Protein AF-A0A7S4DZ65-F1 (afdb_monomer_lite)

pLDDT: mean 84.09, std 17.34, range [31.64, 97.5]

Organism: NCBI:txid91324

Foldseek 3Di:
DVLVVLCVVLVHDDDDDDQDPVNLVVCLVVAPNSDDDKDACLPVPGDIDHDPLRSNLSSCVVSVVCDDDPVSNVVSNVVVVCCCCPVVVVHPDDPDDDDDCVVVVCVVVPPPDD

Sequence (114 aa):
ETIRMMLEEAGVPYEFEVVGYQAWKKIKATTPLGKVPVLRNFDGKGNDLGQETAIIRFLGKDLGFAGKDPTEEALVDMLFTQLFCTLRNNGLTHDGEHYSSTALRDIETREGAP

Radius of gyration: 19.2 Å; chains: 1; bounding box: 34×56×42 Å

InterPro domains:
  IPR004045 Glutathione S-transferase, N-terminal [PF13409] (3-60)
  IPR004045 Glutathione S-transferase, N-terminal [PS50404] (1-67)
  IPR036249 Thioredoxin-like superfamily [SSF52833] (2-63)
  IPR050213 Glutathione S-transferase superfamily [PTHR11571] (1-83)

Secondary structure (DSSP, 8-state):
-HHHHHHHHTT---------HHHHHHHGGGSTTS-S-EETTTTSSS--EESHHHHHHHHHHHTT-S-SSHHHHHHHHHHHHHIIIIIITTT---SS----GGGGGGGGG-----

Structure (mmCIF, N/CA/C/O backbone):
data_AF-A0A7S4DZ65-F1
#
_entry.id   AF-A0A7S4DZ65-F1
#
loop_
_atom_site.group_PDB
_atom_site.id
_atom_site.type_symbol
_atom_site.label_atom_id
_atom_site.label_alt_id
_atom_site.label_comp_id
_atom_site.label_asym_id
_atom_site.label_entity_id
_atom_site.label_seq_id
_atom_site.pdbx_PDB_ins_code
_atom_site.Cartn_x
_atom_site.Cartn_y
_atom_site.Cartn_z
_atom_site.occupancy
_atom_site.B_iso_or_equiv
_atom_site.auth_seq_id
_atom_site.auth_comp_id
_atom_site.auth_asym_id
_atom_site.auth_atom_id
_atom_site.pdbx_PDB_model_num
ATOM 1 N N . GLU A 1 1 ? 6.126 -11.936 0.962 1.00 83.56 1 GLU A N 1
ATOM 2 C CA . GLU A 1 1 ? 6.075 -10.484 0.697 1.00 83.56 1 GLU A CA 1
ATOM 3 C C . GLU A 1 1 ? 4.621 -10.079 0.878 1.00 83.56 1 GLU A C 1
ATOM 5 O O . GLU A 1 1 ? 3.758 -10.864 0.494 1.00 83.56 1 GLU A O 1
ATOM 10 N N . THR A 1 2 ? 4.369 -8.998 1.622 1.00 91.62 2 THR A N 1
ATOM 11 C CA . THR A 1 2 ? 3.057 -8.724 2.239 1.00 91.62 2 THR A CA 1
ATOM 12 C C . THR A 1 2 ? 1.963 -8.486 1.204 1.00 91.62 2 THR A C 1
ATOM 14 O O . THR A 1 2 ? 0.864 -8.997 1.376 1.00 91.62 2 THR A O 1
ATOM 17 N N . ILE A 1 3 ? 2.279 -7.798 0.101 1.00 95.38 3 ILE A N 1
ATOM 18 C CA . ILE A 1 3 ? 1.334 -7.532 -0.993 1.00 95.38 3 ILE A CA 1
ATOM 19 C C . ILE A 1 3 ? 0.788 -8.850 -1.550 1.00 95.38 3 ILE A C 1
ATOM 21 O O . ILE A 1 3 ? -0.424 -9.037 -1.598 1.00 95.38 3 ILE A O 1
ATOM 25 N N . ARG A 1 4 ? 1.667 -9.803 -1.893 1.00 95.31 4 ARG A N 1
ATOM 26 C CA . ARG A 1 4 ? 1.225 -11.124 -2.365 1.00 95.31 4 ARG A CA 1
ATOM 27 C C . ARG A 1 4 ? 0.403 -11.875 -1.324 1.00 95.31 4 ARG A C 1
ATOM 29 O O . ARG A 1 4 ? -0.622 -12.430 -1.673 1.00 95.31 4 ARG A O 1
ATOM 36 N N . MET A 1 5 ? 0.811 -11.865 -0.054 1.00 95.38 5 MET A N 1
ATOM 37 C CA . MET A 1 5 ? 0.053 -12.541 1.011 1.00 95.38 5 MET A CA 1
ATOM 38 C C . MET A 1 5 ? -1.386 -12.018 1.120 1.00 95.38 5 MET A C 1
ATOM 40 O O . MET A 1 5 ? -2.299 -12.817 1.276 1.00 95.38 5 MET A O 1
ATOM 44 N N . MET A 1 6 ? -1.591 -10.703 0.987 1.00 96.62 6 MET A N 1
ATOM 45 C CA . MET A 1 6 ? -2.931 -10.106 0.992 1.00 96.62 6 MET A CA 1
ATOM 46 C C . MET A 1 6 ? -3.765 -10.558 -0.212 1.00 96.62 6 MET A C 1
ATOM 48 O O . MET A 1 6 ? -4.936 -10.883 -0.050 1.00 96.62 6 MET A O 1
ATOM 52 N N . LEU A 1 7 ? -3.169 -10.595 -1.407 1.00 96.94 7 LEU A N 1
ATOM 53 C CA . LEU A 1 7 ? -3.864 -11.022 -2.626 1.00 96.94 7 LEU A CA 1
ATOM 54 C C . LEU A 1 7 ? -4.253 -12.506 -2.572 1.00 96.94 7 LEU A C 1
ATOM 56 O O . LEU A 1 7 ? -5.381 -12.846 -2.915 1.00 96.94 7 LEU A O 1
ATOM 60 N N . GLU A 1 8 ? -3.354 -13.368 -2.091 1.00 97.50 8 GLU A N 1
ATOM 61 C CA . GLU A 1 8 ? -3.619 -14.802 -1.913 1.00 97.50 8 GLU A CA 1
ATOM 62 C C . GLU A 1 8 ? -4.723 -15.050 -0.873 1.00 97.50 8 GLU A C 1
ATOM 64 O O . GLU A 1 8 ? -5.643 -15.819 -1.136 1.00 97.50 8 GLU A O 1
ATOM 69 N N . GLU A 1 9 ? -4.673 -14.368 0.279 1.00 97.31 9 GLU A N 1
ATOM 70 C CA . GLU A 1 9 ? -5.696 -14.493 1.331 1.00 97.31 9 GLU A CA 1
ATOM 71 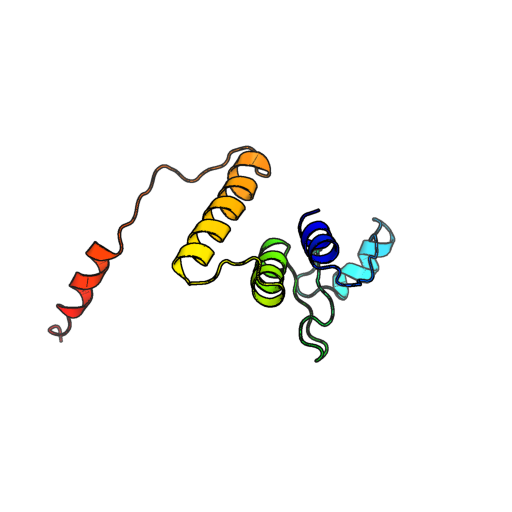C C . GLU A 1 9 ? -7.076 -14.038 0.842 1.00 97.31 9 GLU A C 1
ATOM 73 O O . GLU A 1 9 ? -8.089 -14.669 1.135 1.00 97.31 9 GLU A O 1
ATOM 78 N N . ALA A 1 10 ? -7.126 -12.970 0.044 1.00 97.19 10 ALA A N 1
ATOM 79 C CA . ALA A 1 10 ? -8.364 -12.494 -0.565 1.00 97.19 10 ALA A CA 1
ATOM 80 C C . ALA A 1 10 ? -8.819 -13.336 -1.775 1.00 97.19 10 ALA A C 1
ATOM 82 O O . ALA A 1 10 ? -9.886 -13.076 -2.332 1.00 97.19 10 ALA A O 1
ATOM 83 N N . GLY A 1 11 ? -8.023 -14.317 -2.218 1.00 97.00 11 GLY A N 1
A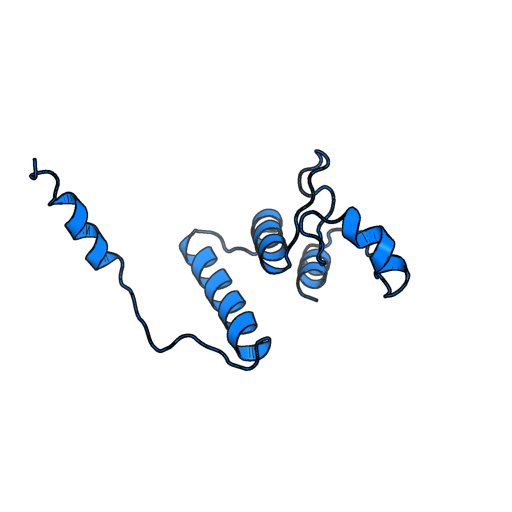TOM 84 C CA . GLY A 1 11 ? -8.298 -15.109 -3.419 1.00 97.00 11 GLY A CA 1
ATOM 85 C C . GLY A 1 11 ? -8.296 -14.288 -4.715 1.00 97.00 11 GLY A C 1
ATOM 86 O O . GLY A 1 11 ? -8.949 -14.672 -5.687 1.00 97.00 11 GLY A O 1
ATOM 87 N N . VAL A 1 12 ? -7.597 -13.148 -4.737 1.00 96.12 12 VAL A N 1
ATOM 88 C CA . VAL A 1 12 ? -7.530 -12.251 -5.895 1.00 96.12 12 VAL A CA 1
ATOM 89 C C . VAL A 1 12 ? -6.426 -12.726 -6.841 1.00 96.12 12 VAL A C 1
ATOM 91 O O . VAL A 1 12 ? -5.260 -12.761 -6.444 1.00 96.12 12 VAL A O 1
ATOM 94 N N . PRO A 1 13 ? -6.743 -13.067 -8.104 1.00 95.25 13 PRO A N 1
ATOM 95 C CA . PRO A 1 13 ? -5.726 -13.446 -9.074 1.00 95.25 13 PRO A CA 1
ATOM 96 C C . PRO A 1 13 ? -4.856 -12.241 -9.441 1.00 95.25 13 PRO A C 1
ATOM 98 O O . PRO A 1 13 ? -5.355 -11.134 -9.644 1.00 95.25 13 PRO A O 1
ATOM 101 N N . TYR A 1 14 ? -3.550 -12.465 -9.573 1.00 95.31 14 TYR A N 1
ATOM 102 C CA . TYR A 1 14 ? -2.593 -11.430 -9.952 1.00 95.31 14 TYR A CA 1
ATOM 103 C C . TYR A 1 14 ? -1.481 -11.994 -10.834 1.00 95.31 14 TYR A C 1
ATOM 105 O O . TYR A 1 14 ? -1.111 -13.165 -10.741 1.00 95.31 14 TYR A O 1
ATOM 113 N N . GLU A 1 15 ? -0.920 -11.133 -11.679 1.00 94.69 15 GLU A N 1
ATOM 114 C CA . GLU A 1 15 ? 0.313 -11.424 -12.402 1.00 94.69 15 GLU A CA 1
ATOM 115 C C . GLU A 1 15 ? 1.519 -10.997 -11.561 1.00 94.69 15 GLU A C 1
ATOM 117 O O . GLU A 1 15 ? 1.552 -9.903 -10.992 1.00 94.69 15 GLU A O 1
ATOM 122 N N . PHE A 1 16 ? 2.530 -11.863 -11.486 1.00 93.69 16 PHE A N 1
ATOM 123 C CA . PHE A 1 16 ? 3.746 -11.612 -10.720 1.00 93.69 16 PHE A CA 1
ATOM 124 C C . PHE A 1 16 ? 4.983 -11.693 -11.609 1.00 93.69 16 PHE A C 1
ATOM 126 O O . PHE A 1 16 ? 5.356 -12.764 -12.087 1.00 93.69 16 PHE A O 1
ATOM 133 N N . GLU A 1 17 ? 5.653 -10.557 -11.784 1.00 91.75 17 GLU A N 1
ATOM 134 C CA . GLU A 1 17 ? 6.909 -10.463 -12.521 1.00 91.75 17 GLU A CA 1
ATOM 135 C C . GLU A 1 17 ? 8.087 -10.265 -11.558 1.00 91.75 17 GLU A C 1
ATOM 137 O O . GLU A 1 17 ? 8.160 -9.284 -10.813 1.00 91.75 17 GLU A O 1
ATOM 142 N N . VAL A 1 18 ? 9.065 -11.174 -11.607 1.00 91.25 18 VAL A N 1
ATOM 143 C CA . VAL A 1 18 ? 10.339 -10.994 -10.901 1.00 91.25 18 VAL A CA 1
ATOM 144 C C . VAL A 1 18 ? 11.292 -10.185 -11.774 1.00 91.25 18 VAL A C 1
ATOM 146 O O . VAL A 1 18 ? 11.841 -10.679 -12.759 1.00 91.25 18 VAL A O 1
ATOM 149 N N . VAL A 1 19 ? 11.551 -8.943 -11.369 1.00 89.94 19 VAL A N 1
ATOM 150 C CA . VAL A 1 19 ? 12.472 -8.059 -12.087 1.00 89.94 19 VAL A CA 1
ATOM 151 C C . VAL A 1 19 ? 13.921 -8.358 -11.700 1.00 89.94 19 VAL A C 1
ATOM 153 O O . VAL A 1 19 ? 14.420 -7.923 -10.662 1.00 89.94 19 VAL A O 1
ATOM 156 N N . GLY A 1 20 ? 14.621 -9.097 -12.559 1.00 91.06 20 GLY A N 1
ATOM 157 C CA . GLY A 1 20 ? 16.052 -9.362 -12.405 1.00 91.06 20 GLY A CA 1
ATOM 158 C C . GLY A 1 20 ? 16.935 -8.130 -12.664 1.00 91.06 20 GLY A C 1
ATOM 159 O O . GLY A 1 20 ? 16.552 -7.191 -13.364 1.00 91.06 20 GLY A O 1
ATOM 160 N N . TYR A 1 21 ? 18.175 -8.162 -12.164 1.00 89.94 21 TYR A N 1
ATOM 161 C CA . TYR A 1 21 ? 19.129 -7.042 -12.253 1.00 89.94 21 TYR A CA 1
ATOM 162 C C . TYR A 1 21 ? 19.373 -6.535 -13.688 1.00 89.94 21 TYR A C 1
ATOM 164 O O . TYR A 1 21 ? 19.459 -5.329 -13.921 1.00 89.94 21 TYR A O 1
ATOM 172 N N . GLN A 1 22 ? 19.457 -7.440 -14.669 1.00 90.94 22 GLN A 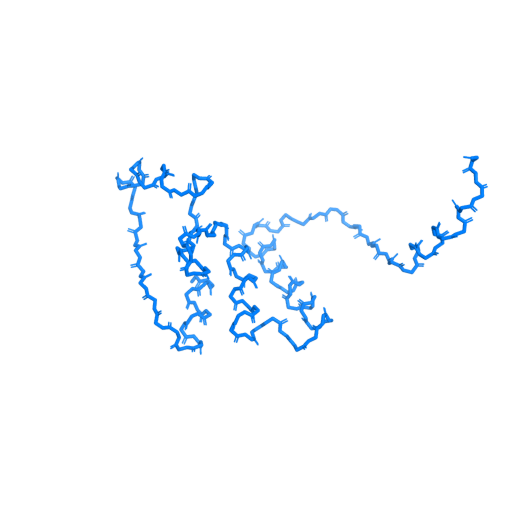N 1
ATOM 173 C CA . GLN A 1 22 ? 19.663 -7.071 -16.075 1.00 90.94 22 GLN A CA 1
ATOM 174 C C . GLN A 1 22 ? 18.443 -6.352 -16.674 1.00 90.94 22 GLN A C 1
ATOM 176 O O . GLN A 1 22 ? 18.601 -5.355 -17.382 1.00 90.94 22 GLN A O 1
ATOM 181 N N . ALA A 1 23 ? 17.234 -6.827 -16.361 1.00 90.88 23 ALA A N 1
ATOM 182 C CA . ALA A 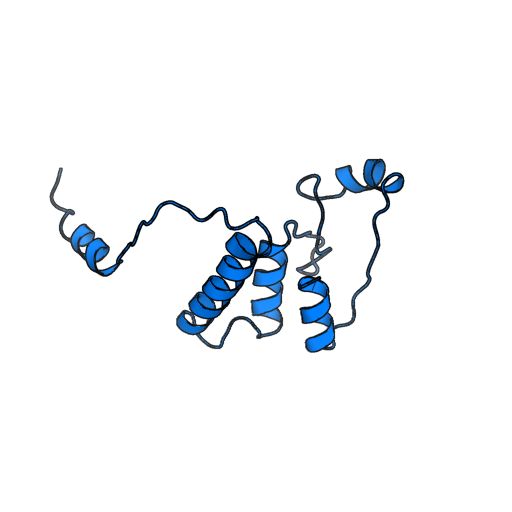1 23 ? 15.982 -6.241 -16.836 1.00 90.88 23 ALA A CA 1
ATOM 183 C C . ALA A 1 23 ? 15.680 -4.892 -16.159 1.00 90.88 23 ALA A C 1
ATOM 185 O O . ALA A 1 23 ? 15.096 -4.001 -16.781 1.00 90.88 23 ALA A O 1
ATOM 186 N N . TRP A 1 24 ? 16.157 -4.695 -14.922 1.00 92.88 24 TRP A N 1
ATOM 187 C CA . TRP A 1 24 ? 15.889 -3.498 -14.123 1.00 92.88 24 TRP A CA 1
ATOM 188 C C . TRP A 1 24 ? 16.249 -2.189 -14.828 1.00 92.88 24 TRP A C 1
ATOM 190 O O . TRP A 1 24 ? 15.491 -1.225 -14.745 1.00 92.88 24 TRP A O 1
ATOM 200 N N . LYS A 1 25 ? 17.358 -2.142 -15.581 1.00 92.25 25 LYS A N 1
ATOM 201 C CA . LYS A 1 25 ? 17.760 -0.926 -16.316 1.00 92.25 25 LYS A CA 1
ATOM 202 C C . LYS A 1 25 ? 16.672 -0.428 -17.271 1.00 92.25 25 LYS A C 1
ATOM 204 O O . LYS A 1 25 ? 16.507 0.780 -17.404 1.00 92.25 25 LYS A O 1
ATOM 209 N N . LYS A 1 26 ? 15.943 -1.344 -17.915 1.00 92.25 26 LYS A N 1
ATOM 210 C CA . LYS A 1 26 ? 14.838 -1.012 -18.824 1.00 92.25 26 LYS A CA 1
ATOM 211 C C . LYS A 1 26 ? 13.566 -0.682 -18.044 1.00 92.25 26 LYS A C 1
ATOM 213 O O . LYS A 1 26 ? 12.915 0.317 -18.322 1.00 92.25 26 LYS A O 1
ATOM 218 N N . ILE A 1 27 ? 13.252 -1.490 -17.033 1.00 93.19 27 ILE A N 1
ATOM 219 C CA . ILE A 1 27 ? 11.999 -1.384 -16.274 1.00 93.19 27 ILE A CA 1
ATOM 220 C C . ILE A 1 27 ? 11.966 -0.135 -15.392 1.00 93.19 27 ILE A C 1
ATOM 222 O O . ILE A 1 27 ? 10.911 0.475 -15.261 1.00 93.19 27 ILE A O 1
ATOM 226 N N . LYS A 1 28 ? 13.100 0.309 -14.842 1.00 94.50 28 LYS A N 1
ATOM 227 C CA . LYS A 1 28 ? 13.174 1.474 -13.949 1.00 94.50 28 LYS A CA 1
ATOM 228 C C . LYS A 1 28 ? 12.484 2.714 -14.522 1.00 94.50 28 LYS A C 1
ATOM 230 O O . LYS A 1 28 ? 11.749 3.378 -13.796 1.00 94.50 28 LYS A O 1
ATOM 235 N N . ALA A 1 29 ? 12.685 3.000 -15.810 1.00 94.38 29 ALA A N 1
ATOM 236 C CA . ALA A 1 29 ? 12.079 4.151 -16.484 1.00 94.38 29 ALA A CA 1
ATOM 237 C C . ALA A 1 29 ? 10.547 4.052 -16.602 1.00 94.38 29 ALA A C 1
ATOM 239 O O . ALA A 1 29 ? 9.880 5.066 -16.751 1.00 94.38 29 ALA A O 1
ATOM 240 N N . THR A 1 30 ? 9.995 2.841 -16.509 1.00 93.31 30 THR A N 1
ATOM 241 C CA . THR A 1 30 ? 8.547 2.584 -16.538 1.00 93.31 30 THR A CA 1
ATOM 242 C C . THR A 1 30 ? 7.897 2.663 -15.158 1.00 93.31 30 THR A C 1
ATOM 244 O O . THR A 1 30 ? 6.684 2.537 -15.055 1.00 93.31 30 THR A O 1
ATOM 247 N N . THR A 1 31 ? 8.679 2.783 -14.080 1.00 95.31 31 THR A N 1
ATOM 248 C CA . THR A 1 31 ? 8.137 2.826 -12.713 1.00 95.31 31 THR A CA 1
ATOM 249 C C . THR A 1 31 ? 7.880 4.273 -12.284 1.00 95.31 31 THR A C 1
ATOM 251 O O . THR A 1 31 ? 8.730 5.121 -12.566 1.00 95.31 31 THR A O 1
ATOM 254 N N . PRO A 1 32 ? 6.794 4.568 -11.542 1.00 94.88 32 PRO A N 1
ATOM 255 C CA . PRO A 1 32 ? 6.423 5.944 -11.188 1.00 94.88 32 PRO A CA 1
ATOM 256 C C . PRO A 1 32 ? 7.526 6.731 -10.473 1.00 94.88 32 PRO A C 1
ATOM 258 O O . PRO A 1 32 ? 7.705 7.921 -10.707 1.00 94.88 32 PRO A O 1
ATOM 261 N N . LEU A 1 33 ? 8.285 6.055 -9.604 1.00 95.12 33 LEU A N 1
ATOM 262 C CA . LEU A 1 33 ? 9.316 6.669 -8.760 1.00 95.12 33 LEU A CA 1
ATOM 263 C C . LEU A 1 33 ? 10.716 6.085 -8.997 1.00 95.12 33 LEU A C 1
ATOM 265 O O . LEU A 1 33 ? 11.604 6.236 -8.160 1.00 95.12 33 LEU A O 1
ATOM 269 N N . GLY A 1 34 ? 10.938 5.377 -10.110 1.00 94.69 34 GLY A N 1
ATOM 270 C CA . GLY A 1 34 ? 12.231 4.736 -10.383 1.00 94.69 34 GLY A CA 1
ATOM 271 C C . GLY A 1 34 ? 12.591 3.626 -9.383 1.00 94.69 34 GLY A C 1
ATOM 272 O O . GLY A 1 34 ? 13.782 3.396 -9.131 1.00 94.69 34 GLY A O 1
ATOM 273 N N . LYS A 1 35 ? 11.582 2.997 -8.765 1.00 94.00 35 LYS A N 1
ATOM 274 C CA . LYS A 1 35 ? 11.680 2.020 -7.668 1.00 94.00 35 LYS A CA 1
ATOM 275 C C . LYS A 1 35 ? 10.616 0.928 -7.825 1.00 94.00 35 LYS A C 1
ATOM 277 O O . LYS A 1 35 ? 9.587 1.149 -8.452 1.00 94.00 35 LYS A O 1
ATOM 282 N N . VAL A 1 36 ? 10.880 -0.224 -7.217 1.00 93.38 36 VAL A N 1
ATOM 283 C CA . VAL A 1 36 ? 9.941 -1.342 -7.018 1.00 93.38 36 VAL A CA 1
ATOM 284 C C . VAL A 1 36 ? 9.760 -1.577 -5.510 1.00 93.38 36 VAL A C 1
ATOM 286 O O . VAL A 1 36 ? 10.680 -1.229 -4.761 1.00 93.38 36 VAL A O 1
ATOM 289 N N . PRO A 1 37 ? 8.626 -2.145 -5.047 1.00 94.69 37 PRO A N 1
ATOM 290 C CA . PRO A 1 37 ? 7.506 -2.693 -5.831 1.00 94.69 37 PRO A CA 1
ATOM 291 C C . PRO A 1 37 ? 6.586 -1.628 -6.461 1.00 94.69 37 PRO A C 1
ATOM 293 O O . PRO A 1 37 ? 6.600 -0.463 -6.055 1.00 94.69 37 PRO A O 1
ATOM 296 N N . VAL A 1 38 ? 5.814 -2.051 -7.473 1.00 96.50 38 VAL A N 1
ATOM 297 C CA . VAL A 1 38 ? 4.784 -1.260 -8.173 1.00 96.50 38 VAL A CA 1
ATOM 298 C C . VAL A 1 38 ? 3.552 -2.136 -8.405 1.00 96.50 38 VAL A C 1
ATOM 300 O O . VAL A 1 38 ? 3.682 -3.220 -8.969 1.00 96.50 38 VAL A O 1
ATOM 303 N N . LEU A 1 39 ? 2.373 -1.650 -8.017 1.00 96.69 39 LEU A N 1
ATOM 304 C CA . LEU A 1 39 ? 1.079 -2.200 -8.415 1.00 96.69 39 LEU A CA 1
ATOM 305 C C . LEU A 1 39 ? 0.635 -1.506 -9.706 1.00 96.69 39 LEU A C 1
ATOM 307 O O . LEU A 1 39 ? 0.451 -0.286 -9.729 1.00 96.69 39 LEU A O 1
ATOM 311 N N . ARG A 1 40 ? 0.517 -2.276 -10.789 1.00 96.06 40 ARG A N 1
ATOM 312 C CA . ARG A 1 40 ? 0.172 -1.750 -12.113 1.00 96.06 40 ARG A CA 1
ATOM 313 C C . ARG A 1 40 ? -1.330 -1.551 -12.254 1.00 96.06 40 ARG A C 1
ATOM 315 O O . ARG A 1 40 ? -2.088 -2.407 -11.809 1.00 96.06 40 ARG A O 1
ATOM 322 N N . ASN A 1 41 ? -1.732 -0.471 -12.923 1.00 94.50 41 ASN A N 1
ATOM 323 C CA . ASN A 1 41 ? -3.128 -0.193 -13.271 1.00 94.50 41 ASN A CA 1
ATOM 324 C C . ASN A 1 41 ? -4.103 -0.357 -12.083 1.00 94.50 41 ASN A C 1
ATOM 326 O O . ASN A 1 41 ? -5.151 -0.990 -12.212 1.00 94.50 41 ASN A O 1
ATOM 330 N N . PHE A 1 42 ? -3.742 0.178 -10.911 1.00 94.31 42 PHE A N 1
ATOM 331 C CA . PHE A 1 42 ? -4.451 -0.101 -9.653 1.00 94.31 42 PHE A CA 1
ATOM 332 C C . PHE A 1 42 ? -5.899 0.421 -9.633 1.00 94.31 42 PHE A C 1
ATOM 334 O O . PHE A 1 42 ? -6.699 -0.018 -8.816 1.00 94.31 42 PHE A O 1
ATOM 341 N N . ASP A 1 43 ? -6.236 1.357 -10.523 1.00 92.88 43 ASP A N 1
ATOM 342 C CA . ASP A 1 43 ? -7.557 1.979 -10.639 1.00 92.88 43 ASP A CA 1
ATOM 343 C C . ASP A 1 43 ? -8.301 1.621 -11.938 1.00 92.88 43 ASP A C 1
ATOM 345 O O . ASP A 1 43 ? -9.367 2.176 -12.219 1.00 92.88 43 ASP A O 1
ATOM 349 N N . GLY A 1 44 ? -7.734 0.735 -12.763 1.00 92.88 44 GLY A N 1
ATOM 350 C CA . GLY A 1 44 ? -8.279 0.376 -14.072 1.00 92.88 44 GLY A CA 1
ATOM 351 C C . GLY A 1 44 ? -8.162 1.468 -15.148 1.00 92.88 44 GLY A C 1
ATOM 352 O O . GLY A 1 44 ? -8.694 1.285 -16.243 1.00 92.88 44 GLY A O 1
ATOM 353 N N . LYS A 1 45 ? -7.490 2.596 -14.873 1.00 94.94 45 LYS A N 1
ATOM 354 C CA . LYS A 1 45 ? -7.367 3.759 -15.778 1.00 94.94 45 LYS A CA 1
ATOM 355 C C . LYS A 1 45 ? -5.946 3.980 -16.299 1.00 94.94 45 LYS A C 1
ATOM 357 O O . LYS A 1 45 ? -5.668 5.004 -16.919 1.00 94.94 45 LYS A O 1
ATOM 362 N N . GLY A 1 46 ? -5.054 3.023 -16.070 1.00 92.44 46 GLY A N 1
ATOM 363 C CA . GLY A 1 46 ? -3.652 3.065 -16.472 1.00 92.44 46 GLY A CA 1
ATOM 364 C C . GLY A 1 46 ? -2.735 3.756 -15.464 1.00 92.44 46 GLY A C 1
ATOM 365 O O . GLY A 1 46 ? -1.592 4.047 -15.812 1.00 92.44 46 GLY A O 1
ATOM 366 N N . ASN A 1 47 ? -3.203 4.029 -14.240 1.00 94.62 47 ASN A N 1
ATOM 367 C CA . ASN A 1 47 ? -2.358 4.605 -13.199 1.00 94.62 47 ASN A CA 1
ATOM 368 C C . ASN A 1 47 ? -1.641 3.512 -12.403 1.00 94.62 47 ASN A C 1
ATOM 370 O O . ASN A 1 47 ? -2.230 2.499 -12.029 1.00 94.62 47 ASN A O 1
ATOM 374 N N . ASP A 1 48 ? -0.370 3.755 -12.095 1.00 96.75 48 ASP A N 1
ATOM 375 C CA . ASP A 1 48 ? 0.479 2.831 -11.348 1.00 96.75 48 ASP A CA 1
ATOM 376 C C . ASP A 1 48 ? 0.775 3.373 -9.949 1.00 96.75 48 ASP A C 1
ATOM 378 O O . ASP A 1 48 ? 1.096 4.553 -9.778 1.00 96.75 48 ASP A O 1
ATOM 382 N N . LEU A 1 49 ? 0.737 2.495 -8.948 1.00 97.12 49 LEU A N 1
ATOM 383 C CA . LEU A 1 49 ? 1.025 2.831 -7.557 1.00 97.12 49 LEU A CA 1
ATOM 384 C C . LEU A 1 49 ? 2.372 2.235 -7.145 1.00 97.12 49 LEU A C 1
ATOM 386 O O . LEU A 1 49 ? 2.556 1.021 -7.145 1.00 97.12 49 LEU A O 1
ATOM 390 N N . GLY A 1 50 ? 3.333 3.092 -6.806 1.00 96.06 50 GLY A N 1
ATOM 391 C CA . GLY A 1 50 ? 4.627 2.677 -6.260 1.00 96.06 50 GLY A CA 1
ATOM 392 C C . GLY A 1 50 ? 4.652 2.686 -4.731 1.00 96.06 50 GLY A C 1
ATOM 393 O O . GLY A 1 50 ? 3.762 3.244 -4.098 1.00 96.06 50 GLY A O 1
ATOM 394 N N . GLN A 1 51 ? 5.746 2.165 -4.168 1.00 93.50 51 GLN A N 1
ATOM 395 C CA . GLN A 1 51 ? 6.016 2.036 -2.726 1.00 93.50 51 GLN A CA 1
ATOM 396 C C . GLN A 1 51 ? 5.178 0.967 -2.029 1.00 93.50 51 GLN A C 1
ATOM 398 O O . GLN A 1 51 ? 3.953 0.993 -2.023 1.00 93.50 51 GLN A O 1
ATOM 403 N N . GLU A 1 52 ? 5.873 0.052 -1.360 1.00 92.88 52 GLU A N 1
ATOM 404 C CA . GLU A 1 52 ? 5.264 -1.107 -0.709 1.00 92.88 52 GLU A CA 1
ATOM 405 C C . GLU A 1 52 ? 4.181 -0.721 0.306 1.00 92.88 52 GLU A C 1
ATOM 407 O O . GLU A 1 52 ? 3.080 -1.260 0.269 1.00 92.88 52 GLU A O 1
ATOM 412 N N . THR A 1 53 ? 4.462 0.246 1.180 1.00 93.00 53 THR A N 1
ATOM 413 C CA . THR A 1 53 ? 3.528 0.668 2.233 1.00 93.00 53 THR A CA 1
ATOM 414 C C . THR A 1 53 ? 2.266 1.322 1.668 1.00 93.00 53 THR A C 1
ATOM 416 O O . THR A 1 53 ? 1.175 1.087 2.183 1.00 93.00 53 THR A O 1
ATOM 419 N N . ALA A 1 54 ? 2.385 2.093 0.582 1.00 95.38 54 ALA A N 1
ATOM 420 C CA . ALA A 1 54 ? 1.242 2.705 -0.091 1.00 95.38 54 ALA A CA 1
ATOM 421 C C . ALA A 1 54 ? 0.351 1.647 -0.755 1.00 95.38 54 ALA A C 1
ATOM 423 O O . ALA A 1 54 ? -0.870 1.693 -0.605 1.00 95.38 54 ALA A O 1
ATOM 424 N N . ILE A 1 55 ? 0.961 0.662 -1.422 1.00 96.94 55 ILE A N 1
ATOM 425 C CA . ILE A 1 55 ? 0.242 -0.459 -2.038 1.00 96.94 55 ILE A CA 1
ATOM 426 C C . ILE A 1 55 ? -0.492 -1.282 -0.973 1.00 96.94 55 ILE A C 1
ATOM 428 O O . ILE A 1 55 ? -1.670 -1.582 -1.142 1.00 96.94 55 ILE A O 1
ATOM 432 N N . ILE A 1 56 ? 0.165 -1.601 0.146 1.00 95.81 56 ILE A N 1
ATOM 433 C CA . ILE A 1 56 ? -0.441 -2.363 1.250 1.00 95.81 56 ILE A CA 1
ATOM 434 C C . ILE A 1 56 ? -1.639 -1.620 1.841 1.00 95.81 56 ILE A C 1
ATOM 436 O O . ILE A 1 56 ? -2.681 -2.229 2.050 1.00 95.81 56 ILE A O 1
ATOM 440 N N . ARG A 1 57 ? -1.538 -0.305 2.071 1.00 95.31 57 ARG A N 1
ATOM 441 C CA . ARG A 1 57 ? -2.677 0.483 2.572 1.00 95.31 57 ARG A CA 1
ATOM 442 C C . ARG A 1 57 ? -3.833 0.526 1.577 1.00 95.31 57 ARG A C 1
ATOM 444 O O . ARG A 1 57 ? -4.983 0.404 1.988 1.00 95.31 57 ARG A O 1
ATOM 451 N N . PHE A 1 58 ? -3.537 0.684 0.287 1.00 96.69 58 PHE A N 1
ATOM 452 C CA . PHE A 1 58 ? -4.551 0.657 -0.767 1.00 96.69 58 PHE A CA 1
ATOM 453 C C . PHE A 1 58 ? -5.287 -0.690 -0.797 1.00 96.69 58 PHE A C 1
ATOM 455 O O . PHE A 1 58 ? -6.505 -0.720 -0.638 1.00 96.69 58 PHE A O 1
ATOM 462 N N . LEU A 1 59 ? -4.546 -1.799 -0.893 1.00 96.88 59 LEU A N 1
ATOM 463 C CA . LEU A 1 59 ? -5.119 -3.147 -0.894 1.00 96.88 59 LEU A CA 1
ATOM 464 C C . LEU A 1 59 ? -5.822 -3.475 0.422 1.00 96.88 59 LEU A C 1
ATOM 466 O O . LEU A 1 59 ? -6.832 -4.161 0.420 1.00 96.88 59 LEU A O 1
ATOM 470 N N . GLY A 1 60 ? -5.329 -2.973 1.553 1.00 96.56 60 GLY A N 1
ATOM 471 C CA . GLY A 1 60 ? -5.974 -3.179 2.845 1.00 96.56 60 GLY A CA 1
ATOM 472 C C . GLY A 1 60 ? -7.393 -2.622 2.858 1.00 96.56 60 GLY A C 1
ATOM 473 O O . GLY A 1 60 ? -8.299 -3.268 3.373 1.00 96.56 60 GLY A O 1
ATOM 474 N N . LYS A 1 61 ? -7.608 -1.453 2.249 1.00 95.69 61 LYS A N 1
ATOM 475 C CA . LYS A 1 61 ? -8.948 -0.869 2.117 1.00 95.69 61 LYS A CA 1
ATOM 476 C C . LYS A 1 61 ? -9.796 -1.623 1.105 1.00 95.69 61 LYS A C 1
ATOM 478 O O . LYS A 1 61 ? -10.932 -1.962 1.413 1.00 95.69 61 LYS A O 1
ATOM 483 N N . ASP A 1 62 ? -9.232 -1.896 -0.066 1.00 95.44 62 ASP A N 1
ATOM 484 C CA . ASP A 1 62 ? -9.952 -2.517 -1.181 1.00 95.44 62 ASP A CA 1
ATOM 485 C C . ASP A 1 62 ? -10.394 -3.959 -0.869 1.00 95.44 62 ASP A C 1
ATOM 487 O O . ASP A 1 62 ? -11.501 -4.367 -1.205 1.00 95.44 62 ASP A O 1
ATOM 491 N N . LEU A 1 63 ? -9.563 -4.707 -0.135 1.00 96.19 63 LEU A N 1
ATOM 492 C CA . LEU A 1 63 ? -9.807 -6.103 0.247 1.00 96.19 63 LEU A CA 1
ATOM 493 C C . LEU A 1 63 ? -10.467 -6.257 1.629 1.00 96.19 63 LEU A C 1
ATOM 495 O O . LEU A 1 63 ? -10.732 -7.376 2.060 1.00 96.19 63 LEU A O 1
ATOM 499 N N . GLY A 1 64 ? -10.725 -5.158 2.349 1.00 95.81 64 GLY A N 1
ATOM 500 C CA . GLY A 1 64 ? -11.374 -5.196 3.667 1.00 95.81 64 GLY A CA 1
ATOM 501 C C . GLY A 1 64 ? -10.477 -5.634 4.836 1.00 95.81 64 GLY A C 1
ATOM 502 O O . GLY A 1 64 ? -10.980 -6.037 5.882 1.00 95.81 64 GLY A O 1
ATOM 503 N N . PHE A 1 65 ? -9.153 -5.535 4.699 1.00 96.25 65 PHE A N 1
ATOM 504 C CA . PHE A 1 65 ? -8.174 -5.826 5.758 1.00 96.25 65 PHE A CA 1
ATOM 505 C C . PHE A 1 65 ? -7.765 -4.605 6.595 1.00 96.25 65 PHE A C 1
ATOM 507 O O . PHE A 1 65 ? -7.003 -4.737 7.550 1.00 96.25 65 PHE A O 1
ATOM 514 N N . ALA A 1 66 ? -8.259 -3.413 6.260 1.00 95.50 66 ALA A N 1
ATOM 515 C CA . ALA A 1 66 ? -7.944 -2.166 6.954 1.00 95.50 66 ALA A CA 1
ATOM 516 C C . ALA A 1 66 ? -8.783 -1.923 8.224 1.00 95.50 66 ALA A C 1
ATOM 518 O O . ALA A 1 66 ? -8.726 -0.833 8.769 1.00 95.50 66 ALA A O 1
ATOM 519 N N . GLY A 1 67 ? -9.558 -2.898 8.709 1.00 94.56 67 GLY A N 1
ATOM 520 C CA . GLY A 1 67 ? -10.489 -2.689 9.824 1.00 94.56 67 GLY A CA 1
ATOM 521 C C . GLY A 1 67 ? -11.817 -2.064 9.386 1.00 94.56 67 GLY A C 1
ATOM 522 O O . GLY A 1 67 ? -11.969 -1.597 8.256 1.00 94.56 67 GLY A O 1
ATOM 523 N N . LYS A 1 68 ? -12.818 -2.107 10.270 1.00 95.38 68 LYS A N 1
ATOM 524 C CA . LYS A 1 68 ? -14.202 -1.719 9.932 1.00 95.38 68 LYS A CA 1
ATOM 525 C C . LYS A 1 68 ? -14.491 -0.225 10.089 1.00 95.38 68 LYS A C 1
ATOM 527 O O . LYS A 1 68 ? -15.503 0.264 9.593 1.00 95.38 68 LYS A O 1
ATOM 532 N N . ASP A 1 69 ? -13.647 0.477 10.835 1.00 95.25 69 ASP A N 1
ATOM 533 C CA . ASP A 1 69 ? -13.823 1.878 11.196 1.00 95.25 69 ASP A CA 1
ATOM 534 C C . ASP A 1 69 ? -12.459 2.590 11.300 1.00 95.25 69 ASP A C 1
ATOM 536 O O . ASP A 1 69 ? -11.418 1.926 11.332 1.00 95.25 69 ASP A O 1
ATOM 540 N N . PRO A 1 70 ? -12.428 3.937 11.360 1.00 94.81 70 PRO A N 1
ATOM 541 C CA . PRO A 1 70 ? -11.172 4.688 11.395 1.00 94.81 70 PRO A CA 1
ATOM 542 C C . PRO A 1 70 ? -10.266 4.360 12.591 1.00 94.81 70 PRO A C 1
ATOM 544 O O . PRO A 1 70 ? -9.059 4.584 12.525 1.00 94.81 70 PRO A O 1
ATOM 547 N N . THR A 1 71 ? -10.834 3.859 13.694 1.00 95.50 71 THR A N 1
ATOM 548 C CA . THR A 1 71 ? -10.062 3.486 14.885 1.00 95.50 71 THR A CA 1
ATOM 549 C C . THR A 1 71 ? -9.365 2.151 14.654 1.00 95.50 71 THR A C 1
ATOM 551 O O . THR A 1 71 ? -8.169 2.037 14.913 1.00 95.50 71 THR A O 1
ATOM 554 N N . GLU A 1 72 ? -10.074 1.157 14.117 1.00 96.69 72 GLU A N 1
ATOM 555 C CA . GLU A 1 72 ? -9.466 -0.116 13.719 1.00 96.69 72 GLU A CA 1
ATOM 556 C C . GLU A 1 72 ? -8.424 0.069 12.607 1.00 96.69 72 GLU A C 1
ATOM 558 O O . GLU A 1 72 ? -7.351 -0.525 12.695 1.00 96.69 72 GLU A O 1
ATOM 563 N N . GLU A 1 73 ? -8.671 0.950 11.632 1.00 96.00 73 GLU A N 1
ATOM 564 C CA . GLU A 1 73 ? -7.689 1.293 10.592 1.00 96.00 73 GLU A CA 1
ATOM 565 C C . GLU A 1 73 ? -6.395 1.847 11.187 1.00 96.00 73 GLU A C 1
ATOM 567 O O . GLU A 1 73 ? -5.303 1.394 10.835 1.00 96.00 73 GLU A O 1
ATOM 572 N N . ALA A 1 74 ? -6.504 2.772 12.143 1.00 94.81 74 ALA A N 1
ATOM 573 C CA . ALA A 1 74 ? -5.343 3.316 12.836 1.00 94.81 74 ALA A CA 1
ATOM 574 C C . ALA A 1 74 ? -4.579 2.240 13.630 1.00 94.81 74 ALA A C 1
ATOM 576 O O . ALA A 1 74 ? -3.348 2.254 13.654 1.00 94.81 74 ALA A O 1
ATOM 577 N N . LEU A 1 75 ? -5.280 1.288 14.257 1.00 95.81 75 LEU A N 1
ATOM 578 C CA . LEU A 1 75 ? -4.650 0.183 14.988 1.00 95.81 75 LEU A CA 1
ATOM 579 C C . LEU A 1 75 ? -3.920 -0.790 14.051 1.00 95.81 75 LEU A C 1
ATOM 581 O O . LEU A 1 75 ? -2.799 -1.203 14.357 1.00 95.81 75 LEU A O 1
ATOM 585 N N . VAL A 1 76 ? -4.517 -1.128 12.905 1.00 95.00 76 VAL A N 1
ATOM 586 C CA . VAL A 1 76 ? -3.871 -1.956 11.873 1.00 95.00 76 VAL A CA 1
ATOM 587 C C . VAL A 1 76 ? -2.619 -1.257 11.342 1.00 95.00 76 VAL A C 1
ATOM 589 O O . VAL A 1 76 ? -1.551 -1.870 11.271 1.00 95.00 76 VAL A O 1
ATOM 592 N N . ASP A 1 77 ? -2.715 0.036 11.034 1.00 93.38 77 ASP A N 1
ATOM 593 C CA . ASP A 1 77 ? -1.591 0.817 10.520 1.00 93.38 77 ASP A CA 1
ATOM 594 C C . ASP A 1 77 ? -0.465 0.987 11.553 1.00 93.38 77 ASP A C 1
ATOM 596 O O . ASP A 1 77 ? 0.717 0.904 11.206 1.00 93.38 77 ASP A O 1
ATOM 600 N N . MET A 1 78 ? -0.809 1.141 12.834 1.00 92.56 78 MET A N 1
ATOM 601 C CA . MET A 1 78 ? 0.153 1.159 13.938 1.00 92.56 78 MET A CA 1
ATOM 602 C C . MET A 1 78 ? 0.936 -0.158 14.015 1.00 92.56 78 MET A C 1
ATOM 604 O O . MET A 1 78 ? 2.167 -0.137 14.070 1.00 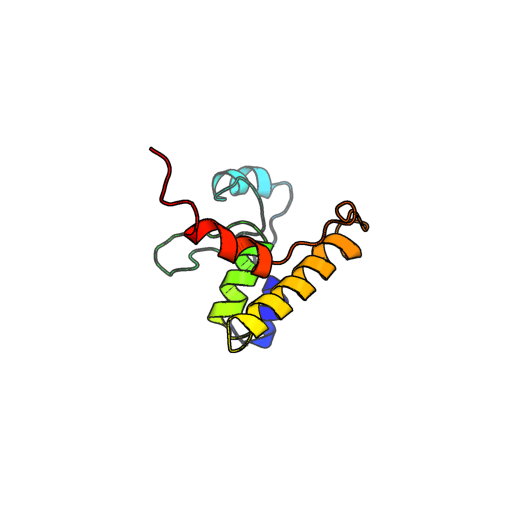92.56 78 MET A O 1
ATOM 608 N N . LEU A 1 79 ? 0.250 -1.307 13.975 1.00 91.12 79 LEU A N 1
ATOM 609 C CA . LEU A 1 79 ? 0.896 -2.626 14.008 1.00 91.12 79 LEU A CA 1
ATOM 610 C C . LEU A 1 79 ? 1.781 -2.860 12.779 1.00 91.12 79 LEU A C 1
ATOM 612 O O . LEU A 1 79 ? 2.908 -3.346 12.905 1.00 91.12 79 LEU A O 1
ATOM 616 N N . PHE A 1 80 ? 1.300 -2.481 11.595 1.00 89.56 80 PHE A N 1
ATOM 617 C CA . PHE A 1 80 ? 2.069 -2.584 10.361 1.00 89.56 80 PHE A CA 1
ATOM 618 C C . PHE A 1 80 ? 3.325 -1.700 10.394 1.00 89.56 80 PHE A C 1
ATOM 620 O O . PHE A 1 80 ? 4.419 -2.155 10.050 1.00 89.56 80 PHE A O 1
ATOM 627 N N . THR A 1 81 ? 3.195 -0.459 10.866 1.00 88.06 81 THR A N 1
ATOM 628 C CA . THR A 1 81 ? 4.318 0.479 10.993 1.00 88.06 81 THR A CA 1
ATOM 629 C C . THR A 1 81 ? 5.335 -0.020 12.017 1.00 88.06 81 THR A C 1
ATOM 631 O O . THR A 1 81 ? 6.533 0.025 11.751 1.00 88.06 81 THR A O 1
ATOM 634 N N . GLN A 1 82 ? 4.884 -0.584 13.141 1.00 85.62 82 GLN A N 1
ATOM 635 C CA . GLN A 1 82 ? 5.763 -1.199 14.137 1.00 85.62 82 GLN A CA 1
ATOM 636 C C . GLN A 1 82 ? 6.555 -2.379 13.554 1.00 85.62 82 GLN A C 1
ATOM 638 O O . GLN A 1 82 ? 7.774 -2.453 13.720 1.00 85.62 82 GLN A O 1
ATOM 643 N N . LEU A 1 83 ? 5.893 -3.285 12.825 1.00 83.75 83 LEU A N 1
ATOM 644 C CA . LEU A 1 83 ? 6.554 -4.381 12.105 1.00 83.75 83 LEU A CA 1
ATOM 645 C C . LEU A 1 83 ? 7.620 -3.839 11.140 1.00 83.75 83 LEU A C 1
ATOM 647 O O . LEU A 1 83 ? 8.744 -4.344 11.102 1.00 83.75 83 LEU A O 1
ATOM 651 N N . PHE A 1 84 ? 7.293 -2.794 10.382 1.00 78.06 84 PHE A N 1
ATOM 652 C CA . PHE A 1 84 ? 8.202 -2.216 9.399 1.00 78.06 84 PHE A CA 1
ATOM 653 C C . PHE A 1 84 ? 9.412 -1.525 10.050 1.00 78.06 84 PHE A C 1
ATOM 655 O O . PHE A 1 84 ? 10.556 -1.846 9.724 1.00 78.06 84 PHE A O 1
ATOM 662 N N . CYS A 1 85 ? 9.181 -0.617 10.999 1.00 76.69 85 CYS A N 1
ATOM 663 C CA . CYS A 1 85 ? 10.230 0.166 11.651 1.00 76.69 85 CYS A CA 1
ATOM 664 C C . CYS A 1 85 ? 11.121 -0.694 12.553 1.00 76.69 85 CYS A C 1
ATOM 666 O O . CYS A 1 85 ? 12.342 -0.542 12.552 1.00 76.69 85 CYS A O 1
ATOM 668 N N . THR A 1 86 ? 10.541 -1.627 13.307 1.00 73.69 86 THR A N 1
ATOM 669 C CA . THR A 1 86 ? 11.309 -2.398 14.287 1.00 73.69 86 THR A CA 1
ATOM 670 C C . THR A 1 86 ? 11.917 -3.650 13.682 1.00 73.69 86 THR A C 1
ATOM 672 O O . THR A 1 86 ? 13.126 -3.850 13.779 1.00 73.69 86 THR A O 1
ATOM 675 N N . LEU A 1 87 ? 11.109 -4.493 13.040 1.00 72.62 87 LEU A N 1
ATOM 676 C CA . LEU A 1 87 ? 11.573 -5.815 12.613 1.00 72.62 87 LEU A CA 1
ATOM 677 C C . LEU A 1 87 ? 12.276 -5.778 11.256 1.00 72.62 87 LEU A C 1
ATOM 679 O O . LEU A 1 87 ? 13.170 -6.585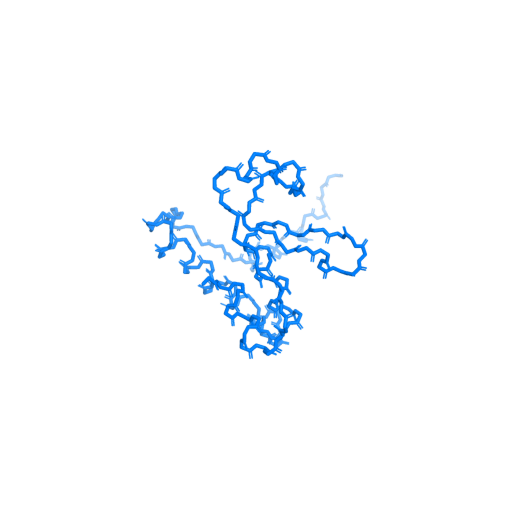 11.014 1.00 72.62 87 LEU A O 1
ATOM 683 N N . ARG A 1 88 ? 11.904 -4.843 10.375 1.00 69.81 88 ARG A N 1
ATOM 684 C CA . ARG A 1 88 ? 12.462 -4.764 9.017 1.00 69.81 88 ARG A CA 1
ATOM 685 C C . ARG A 1 88 ? 13.502 -3.657 8.827 1.00 69.81 88 ARG A C 1
ATOM 687 O O . ARG A 1 88 ? 14.329 -3.776 7.928 1.00 69.81 88 ARG A O 1
ATOM 694 N N . ASN A 1 89 ? 13.505 -2.629 9.679 1.00 66.12 89 ASN A N 1
ATOM 695 C CA . ASN A 1 89 ? 14.461 -1.515 9.634 1.00 66.12 89 ASN A CA 1
ATOM 696 C C . ASN A 1 89 ? 15.447 -1.506 10.824 1.00 66.12 89 ASN A C 1
ATOM 698 O O . ASN A 1 89 ? 15.869 -0.449 11.289 1.00 66.12 89 ASN A O 1
ATOM 702 N N . ASN A 1 90 ? 15.821 -2.693 11.320 1.00 65.00 90 ASN A N 1
ATOM 703 C CA . ASN A 1 90 ? 16.819 -2.895 12.383 1.00 65.00 90 ASN A CA 1
ATOM 704 C C . ASN A 1 90 ? 16.562 -2.108 13.685 1.00 65.00 90 ASN A C 1
ATOM 706 O O . ASN A 1 90 ? 17.510 -1.727 14.368 1.00 65.00 90 ASN A O 1
ATOM 710 N N . GLY A 1 91 ? 15.302 -1.858 14.049 1.00 59.59 91 GLY A N 1
ATOM 711 C CA . GLY A 1 91 ? 14.982 -1.218 15.327 1.00 59.59 91 GLY A CA 1
ATOM 712 C C . GLY A 1 91 ? 15.295 0.278 15.408 1.00 59.59 91 GLY A C 1
ATOM 713 O O . GLY A 1 91 ? 15.322 0.810 16.513 1.00 59.59 91 GLY A O 1
ATOM 714 N N . LEU A 1 92 ? 15.518 0.969 14.283 1.00 57.62 92 LEU A N 1
ATOM 715 C CA . LEU A 1 92 ? 15.624 2.433 14.253 1.00 57.62 92 LEU A CA 1
ATOM 716 C C . LEU A 1 92 ? 14.243 3.053 14.518 1.00 57.62 92 LEU A C 1
ATOM 718 O O . LEU A 1 92 ? 13.494 3.360 13.592 1.00 57.62 92 LEU A O 1
ATOM 722 N N . THR A 1 93 ? 13.884 3.192 15.791 1.00 59.78 93 THR A N 1
ATOM 723 C CA . THR A 1 93 ? 12.713 3.954 16.241 1.00 59.78 93 THR A CA 1
ATOM 724 C C . THR A 1 93 ? 13.109 5.388 16.583 1.00 59.78 93 THR A C 1
ATOM 726 O O . THR A 1 93 ? 14.219 5.633 17.049 1.00 59.78 93 THR A O 1
ATOM 729 N N . HIS A 1 94 ? 12.198 6.330 16.335 1.00 59.34 94 HIS A N 1
ATOM 730 C CA . HIS A 1 94 ? 12.337 7.735 16.725 1.00 59.34 94 HIS A CA 1
ATOM 731 C C . HIS A 1 94 ? 12.535 7.877 18.248 1.00 59.34 94 HIS A C 1
ATOM 733 O O . HIS A 1 94 ? 12.042 7.048 19.016 1.00 59.34 94 HIS A O 1
ATOM 739 N N . ASP A 1 95 ? 13.230 8.931 18.685 1.00 55.03 95 ASP A N 1
ATOM 740 C CA . ASP A 1 95 ? 13.416 9.252 20.103 1.00 55.03 95 ASP A CA 1
ATOM 741 C C . ASP A 1 95 ? 12.066 9.610 20.758 1.00 55.03 95 ASP A C 1
ATOM 743 O O . ASP A 1 95 ? 11.584 10.720 20.610 1.00 55.03 95 ASP A O 1
ATOM 747 N N . GLY A 1 96 ? 11.442 8.662 21.469 1.00 52.03 96 GLY A N 1
ATOM 748 C CA . GLY A 1 96 ? 10.601 8.865 22.666 1.00 52.03 96 GLY A CA 1
ATOM 749 C C . GLY A 1 96 ? 9.469 9.914 22.701 1.00 52.03 96 GLY A C 1
ATOM 750 O O . GLY A 1 96 ? 9.047 10.270 23.801 1.00 52.03 96 GLY A O 1
ATOM 751 N N . GLU A 1 97 ? 8.968 10.432 21.581 1.00 54.41 97 GLU A N 1
ATOM 752 C CA . GLU A 1 97 ? 7.945 11.490 21.572 1.00 54.41 97 GLU A CA 1
ATOM 753 C C . GLU A 1 97 ? 6.504 10.935 21.614 1.00 54.41 97 GLU A C 1
ATOM 755 O O . GLU A 1 97 ? 6.127 10.051 20.844 1.00 54.41 97 GLU A O 1
ATOM 760 N N . HIS A 1 98 ? 5.667 11.486 22.504 1.00 50.38 98 HIS A N 1
ATOM 761 C CA . HIS A 1 98 ? 4.233 11.185 22.609 1.00 50.38 98 HIS A CA 1
ATOM 762 C C . HIS A 1 98 ? 3.396 12.447 22.356 1.00 50.38 98 HIS A C 1
ATOM 764 O O . HIS A 1 98 ? 3.647 13.492 22.955 1.00 50.38 98 HIS A O 1
ATOM 770 N N . TYR A 1 99 ? 2.355 12.338 21.526 1.00 57.00 99 TYR A N 1
ATOM 771 C CA . TYR A 1 99 ? 1.455 13.444 21.176 1.00 57.00 99 TYR A CA 1
ATOM 772 C C . TYR A 1 99 ? -0.003 13.104 21.528 1.00 57.00 99 TYR A C 1
ATOM 774 O O . TYR A 1 99 ? -0.437 11.970 21.341 1.00 57.00 99 TYR A O 1
ATOM 782 N N . SER A 1 100 ? -0.775 14.085 22.016 1.00 62.06 100 SER A N 1
ATOM 783 C CA . SER A 1 100 ? -2.217 13.953 22.290 1.00 62.06 100 SER A CA 1
ATOM 784 C C . SER A 1 100 ? -2.998 15.061 21.590 1.00 62.06 100 SER A C 1
ATOM 786 O O . SER A 1 100 ? -2.745 16.245 21.811 1.00 62.06 100 SER A O 1
ATOM 788 N N . SER A 1 101 ? -3.979 14.689 20.766 1.00 61.38 101 SER A N 1
ATOM 789 C CA . SER A 1 101 ? -4.835 15.638 20.044 1.00 61.38 101 SER A CA 1
ATOM 790 C C . SER A 1 101 ? -5.885 16.318 20.927 1.00 61.38 101 SER A C 1
ATOM 792 O O . SER A 1 101 ? -6.490 17.298 20.497 1.00 61.38 101 SER A O 1
ATOM 794 N N . THR A 1 102 ? -6.057 15.901 22.187 1.00 58.16 102 THR A N 1
ATOM 795 C CA . THR A 1 102 ? -6.825 16.689 23.165 1.00 58.16 102 THR A CA 1
ATOM 796 C C . THR A 1 102 ? -6.183 18.066 23.391 1.00 58.16 102 THR A C 1
ATOM 798 O O . THR A 1 102 ? -6.907 19.023 23.627 1.00 58.16 102 THR A O 1
ATOM 801 N N . ALA A 1 103 ? -4.859 18.201 23.213 1.00 50.66 103 ALA A N 1
ATOM 802 C CA . ALA A 1 103 ? -4.144 19.484 23.255 1.00 50.66 103 ALA A CA 1
ATOM 803 C C . ALA A 1 103 ? -4.324 20.351 21.988 1.00 50.66 103 ALA A C 1
ATOM 805 O O . ALA A 1 103 ? -4.011 21.537 22.005 1.00 50.66 103 ALA A O 1
ATOM 806 N N . LEU A 1 104 ? -4.828 19.791 20.879 1.00 48.62 104 LEU A N 1
ATOM 807 C CA . LEU A 1 104 ? -5.068 20.537 19.632 1.00 48.62 104 LEU A CA 1
ATOM 808 C C . LEU A 1 104 ? -6.419 21.270 19.624 1.00 48.62 104 LEU A C 1
ATOM 810 O O . LEU A 1 104 ? -6.619 22.160 18.801 1.00 48.62 104 LEU A O 1
ATOM 814 N N . ARG A 1 105 ? -7.338 20.931 20.541 1.00 51.81 105 ARG A N 1
ATOM 815 C CA . ARG A 1 105 ? -8.655 21.585 20.657 1.00 51.81 105 ARG A CA 1
ATOM 816 C C . ARG A 1 105 ? -8.580 23.033 21.150 1.00 51.81 105 ARG A C 1
ATOM 818 O O . ARG A 1 105 ? -9.508 23.792 20.904 1.00 51.81 105 ARG A O 1
ATOM 825 N N . ASP A 1 106 ? -7.467 23.444 21.752 1.00 50.66 106 ASP A N 1
ATOM 826 C CA . ASP A 1 106 ? -7.294 24.821 22.232 1.00 50.66 106 ASP A CA 1
ATOM 827 C C . ASP A 1 106 ? -7.001 25.827 21.100 1.00 50.66 106 ASP A C 1
ATOM 829 O O . ASP A 1 106 ? -7.016 27.039 21.322 1.00 50.66 106 ASP A O 1
ATOM 833 N N . ILE A 1 107 ? -6.777 25.368 19.863 1.00 54.16 107 ILE A N 1
ATOM 834 C CA . ILE A 1 107 ? -6.470 26.257 18.730 1.00 54.16 107 ILE A CA 1
ATOM 835 C C . ILE A 1 107 ? -7.711 27.043 18.261 1.00 54.16 107 ILE A C 1
ATOM 837 O O . ILE A 1 107 ? -7.559 28.170 17.794 1.00 54.16 107 ILE A O 1
ATOM 841 N N . GLU A 1 108 ? -8.934 26.551 18.496 1.00 51.50 108 GLU A N 1
ATOM 842 C CA . GLU A 1 108 ? -10.172 27.292 18.176 1.00 51.50 108 GLU A CA 1
ATOM 843 C C . GLU A 1 108 ? -10.403 28.525 19.078 1.00 51.50 108 GLU A C 1
ATOM 845 O O . GLU A 1 108 ? -11.259 29.353 18.781 1.00 51.50 108 GLU A O 1
ATOM 850 N N . THR A 1 109 ? -9.606 28.725 20.140 1.00 51.50 109 THR A N 1
ATOM 851 C CA . THR A 1 109 ? -9.654 29.959 20.959 1.00 51.50 109 THR A CA 1
ATOM 852 C C . THR A 1 109 ? -8.695 31.060 20.500 1.00 51.50 109 THR A C 1
ATOM 854 O O . THR A 1 109 ? -8.610 32.111 21.136 1.00 51.50 109 THR A O 1
ATOM 857 N N . ARG A 1 110 ? -7.996 30.871 19.373 1.00 50.50 110 ARG A N 1
ATOM 858 C CA . ARG A 1 110 ? -7.136 31.893 18.753 1.00 50.50 110 ARG A CA 1
ATOM 859 C C . ARG A 1 110 ? -7.697 32.425 17.430 1.00 50.50 110 ARG A C 1
ATOM 861 O O . ARG A 1 110 ? -6.935 32.693 16.514 1.00 50.50 110 ARG A O 1
ATOM 868 N N . GLU A 1 111 ? -9.001 32.666 17.347 1.00 46.47 111 GLU A N 1
ATOM 869 C CA . GLU A 1 111 ? -9.548 33.637 16.384 1.00 46.47 111 GLU A CA 1
ATOM 870 C C . GLU A 1 111 ? -9.968 34.904 17.129 1.00 46.47 111 GLU A C 1
ATOM 872 O O . GLU A 1 111 ? -11.129 35.187 17.409 1.00 46.47 111 GLU A O 1
ATOM 877 N N . GLY A 1 112 ? -8.932 35.638 17.522 1.00 53.75 112 GLY A N 1
ATOM 878 C CA . GLY A 1 112 ? -8.979 36.921 18.206 1.00 53.75 112 GLY A CA 1
ATOM 879 C C . GLY A 1 112 ? -7.591 37.555 18.189 1.00 53.75 112 GLY A C 1
ATOM 880 O O . GLY A 1 112 ? -7.075 37.934 19.235 1.00 53.75 112 GLY A O 1
ATOM 881 N N . ALA A 1 113 ? -6.942 37.577 17.023 1.00 31.64 113 ALA A N 1
ATOM 882 C CA . ALA A 1 113 ? -5.709 38.318 16.772 1.00 31.64 113 ALA A CA 1
ATOM 883 C C . ALA A 1 113 ? -5.524 38.515 15.255 1.00 31.64 113 ALA A C 1
ATOM 885 O O . ALA A 1 113 ? -5.724 37.562 14.506 1.00 31.64 113 ALA A O 1
ATOM 886 N N . PRO A 1 114 ? -4.983 39.674 14.856 1.00 45.31 114 PRO A N 1
ATOM 887 C CA . PRO A 1 114 ? -5.665 40.851 14.300 1.00 45.31 114 PRO A CA 1
ATOM 888 C C . PRO A 1 114 ? -6.307 40.675 12.917 1.00 45.31 114 PRO A C 1
ATOM 890 O O . PRO A 1 114 ? -5.748 39.936 12.079 1.00 45.31 114 PRO A O 1
#